Protein AF-A0A270NBK4-F1 (afdb_monomer_lite)

Sequence (32 aa):
IADWIAFYNQQRPHQALKMMTPDAAYAATLTA

Secondary structure (DSSP, 8-state):
-HHHHHHHHHH--BGGGTTB-HHHHHHHHH--

pLDDT: mean 93.53, std 7.97, range [63.06, 98.38]

Radius of gyration: 9.87 Å; chains: 1; bounding box: 23×12×25 Å

Foldseek 3Di:
DVVVVCCQQQPAQDVVLVRDHVVRSVVVVVVD

Structure (mmCIF, N/CA/C/O backbone):
data_AF-A0A270NBK4-F1
#
_entry.id   AF-A0A270NBK4-F1
#
loop_
_atom_site.group_PDB
_atom_site.id
_atom_site.type_symbol
_atom_site.label_atom_id
_atom_site.label_alt_id
_atom_site.label_comp_id
_atom_site.label_asym_id
_atom_site.label_entity_id
_atom_site.label_seq_id
_atom_site.pdbx_PDB_ins_code
_atom_site.Cartn_x
_atom_site.Cartn_y
_atom_site.Cartn_z
_atom_site.occupancy
_atom_site.B_iso_o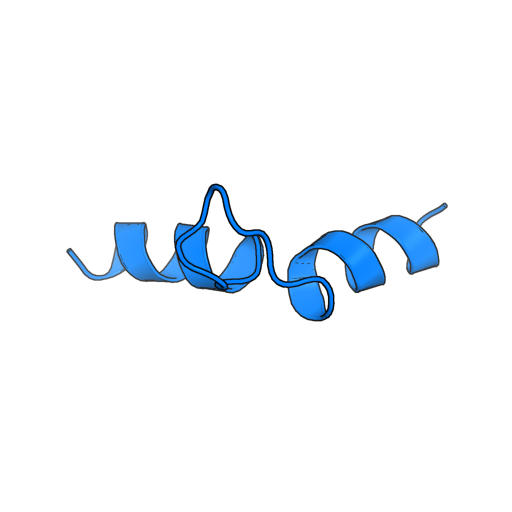r_equiv
_atom_site.auth_seq_id
_atom_site.auth_comp_id
_atom_site.auth_asym_id
_atom_site.auth_atom_id
_atom_site.pdbx_PDB_model_num
ATOM 1 N N . ILE A 1 1 ? 8.322 1.342 -15.912 1.00 73.12 1 ILE A N 1
ATOM 2 C CA . ILE A 1 1 ? 7.461 2.335 -15.209 1.00 73.12 1 ILE A CA 1
ATOM 3 C C . ILE A 1 1 ? 6.255 1.644 -14.576 1.00 73.12 1 ILE A C 1
ATOM 5 O O . ILE A 1 1 ? 6.088 1.792 -13.375 1.00 73.12 1 ILE A O 1
ATOM 9 N N . ALA A 1 2 ? 5.482 0.844 -15.325 1.00 77.06 2 ALA A N 1
ATOM 10 C CA . ALA A 1 2 ? 4.360 0.071 -14.771 1.00 77.06 2 ALA A CA 1
ATOM 11 C C . ALA A 1 2 ? 4.768 -0.839 -13.591 1.00 77.06 2 ALA A C 1
ATOM 13 O O . ALA A 1 2 ? 4.157 -0.755 -12.530 1.00 77.06 2 ALA A O 1
ATOM 14 N N . ASP A 1 3 ? 5.868 -1.590 -13.724 1.00 88.44 3 ASP A N 1
ATOM 15 C CA . ASP A 1 3 ? 6.368 -2.472 -12.652 1.00 88.44 3 ASP A CA 1
ATOM 16 C C . ASP A 1 3 ? 6.715 -1.715 -11.367 1.00 88.44 3 ASP A C 1
ATOM 18 O O . ASP A 1 3 ? 6.465 -2.192 -10.264 1.00 88.44 3 ASP A O 1
ATOM 22 N N . TRP A 1 4 ? 7.252 -0.500 -11.504 1.00 92.94 4 TRP A N 1
ATOM 23 C CA . TRP A 1 4 ? 7.594 0.341 -10.360 1.00 92.94 4 TRP A CA 1
ATOM 24 C C . TRP A 1 4 ? 6.348 0.862 -9.637 1.00 92.94 4 TRP A C 1
ATOM 26 O O . TRP A 1 4 ? 6.327 0.890 -8.409 1.00 92.94 4 TRP A O 1
ATOM 36 N N . ILE A 1 5 ? 5.302 1.240 -10.380 1.00 95.31 5 ILE A N 1
ATOM 37 C CA . ILE A 1 5 ? 4.042 1.723 -9.797 1.00 95.31 5 ILE A CA 1
ATOM 38 C C . ILE A 1 5 ? 3.336 0.590 -9.052 1.00 95.31 5 ILE A C 1
ATOM 40 O O . ILE A 1 5 ? 2.956 0.771 -7.897 1.00 95.31 5 ILE A O 1
ATOM 44 N N . ALA A 1 6 ? 3.211 -0.586 -9.677 1.00 95.94 6 ALA A N 1
ATOM 45 C CA . ALA A 1 6 ? 2.604 -1.752 -9.038 1.00 95.94 6 ALA A CA 1
ATOM 46 C C . ALA A 1 6 ? 3.358 -2.126 -7.755 1.00 95.94 6 ALA A C 1
ATOM 48 O O . ALA A 1 6 ? 2.764 -2.300 -6.693 1.00 95.94 6 ALA A O 1
ATOM 49 N N . PHE A 1 7 ? 4.687 -2.155 -7.827 1.00 95.50 7 PHE A N 1
ATOM 50 C CA . PHE A 1 7 ? 5.532 -2.430 -6.678 1.00 95.50 7 PHE A CA 1
ATOM 51 C C . PHE A 1 7 ? 5.389 -1.385 -5.554 1.00 95.50 7 PHE A C 1
ATOM 53 O O . PHE A 1 7 ? 5.304 -1.75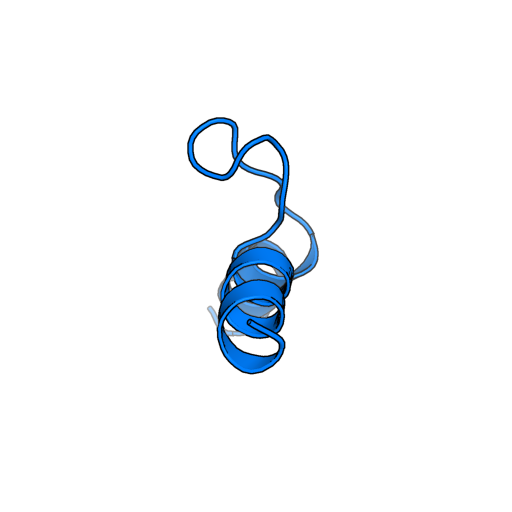6 -4.383 1.00 95.50 7 PHE A O 1
ATOM 60 N N . TYR A 1 8 ? 5.317 -0.092 -5.881 1.00 96.12 8 TYR A N 1
ATOM 61 C CA . TYR A 1 8 ? 5.097 0.976 -4.901 1.00 96.12 8 TYR A CA 1
ATOM 62 C C . TYR A 1 8 ? 3.738 0.838 -4.202 1.00 96.12 8 TYR A C 1
ATOM 64 O O . TYR A 1 8 ? 3.674 0.829 -2.975 1.00 96.12 8 TYR A O 1
ATOM 72 N N . ASN A 1 9 ? 2.667 0.650 -4.972 1.00 96.94 9 ASN A N 1
ATOM 73 C CA . ASN A 1 9 ? 1.306 0.583 -4.441 1.00 96.94 9 ASN A CA 1
ATOM 74 C C . ASN A 1 9 ? 1.048 -0.670 -3.592 1.00 96.94 9 ASN A C 1
ATOM 76 O O . ASN A 1 9 ? 0.281 -0.608 -2.630 1.00 96.94 9 ASN A O 1
ATOM 80 N N . GLN A 1 10 ? 1.703 -1.789 -3.920 1.00 96.94 10 GLN A N 1
ATOM 81 C CA . GLN A 1 10 ? 1.376 -3.097 -3.343 1.00 96.94 10 GLN A CA 1
ATOM 82 C C . GLN A 1 10 ? 2.413 -3.645 -2.368 1.00 96.94 10 GLN A C 1
ATOM 84 O O . GLN A 1 10 ? 2.059 -4.452 -1.515 1.00 96.94 10 GLN A O 1
ATOM 89 N N . GLN A 1 11 ? 3.685 -3.258 -2.483 1.00 96.69 11 GLN A N 1
ATOM 90 C CA . GLN A 1 11 ? 4.773 -3.916 -1.745 1.00 96.69 11 GLN A CA 1
ATOM 91 C C . GLN A 1 11 ? 5.597 -2.965 -0.881 1.00 96.69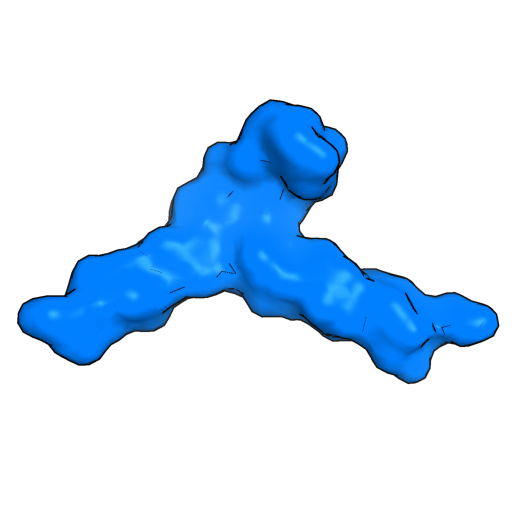 11 GLN A C 1
ATOM 93 O O . GLN A 1 11 ? 6.440 -3.417 -0.106 1.00 96.69 11 GLN A O 1
ATOM 98 N N . ARG A 1 12 ? 5.392 -1.648 -0.995 1.00 96.50 12 ARG A N 1
ATOM 99 C CA . ARG A 1 12 ? 6.149 -0.656 -0.228 1.00 96.50 12 ARG A CA 1
ATOM 100 C C . ARG A 1 12 ? 5.298 -0.096 0.91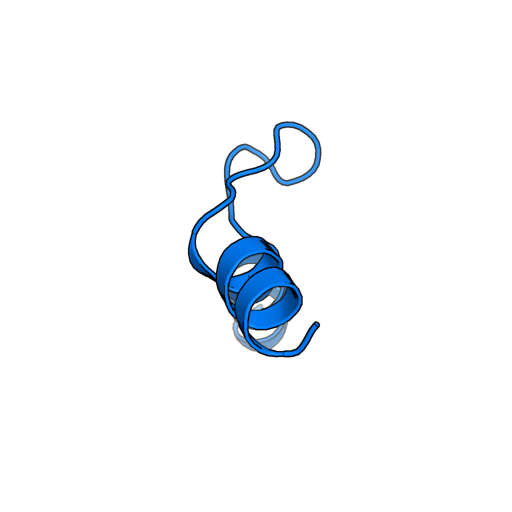2 1.00 96.50 12 ARG A C 1
ATOM 102 O O . ARG A 1 12 ? 4.518 0.824 0.691 1.00 96.50 12 ARG A O 1
ATOM 109 N N . PRO A 1 13 ? 5.445 -0.616 2.142 1.00 96.62 13 PRO A N 1
ATOM 110 C CA . PRO A 1 13 ? 4.816 -0.005 3.301 1.00 96.62 13 PRO A CA 1
ATOM 111 C C . PRO A 1 13 ? 5.444 1.360 3.600 1.00 96.62 13 PRO A C 1
ATOM 113 O O . PRO A 1 13 ? 6.654 1.563 3.445 1.00 96.62 13 PRO A O 1
ATOM 116 N N . HIS A 1 14 ? 4.619 2.305 4.045 1.00 97.12 14 HIS A N 1
ATOM 117 C CA . HIS A 1 14 ? 5.039 3.678 4.316 1.00 97.12 14 HIS A CA 1
ATOM 118 C C . HIS A 1 14 ? 4.736 4.083 5.754 1.00 97.12 14 HIS A C 1
ATOM 120 O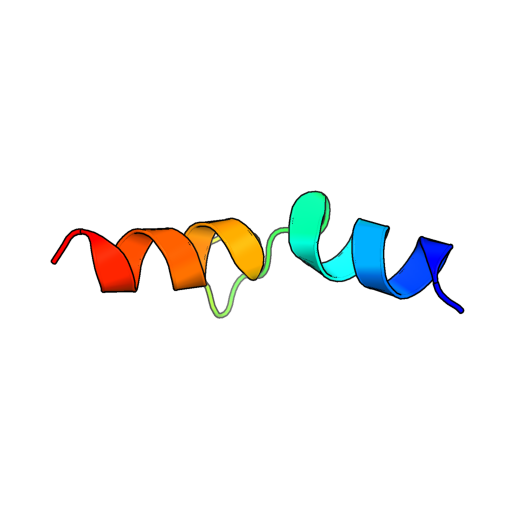 O . HIS A 1 14 ? 3.632 3.878 6.253 1.00 97.12 14 HIS A O 1
ATOM 126 N N . GLN A 1 15 ? 5.694 4.740 6.413 1.00 97.56 15 GLN A N 1
ATOM 127 C CA . GLN A 1 15 ? 5.517 5.238 7.782 1.00 97.56 15 GLN A CA 1
ATOM 128 C C . GLN A 1 15 ? 4.350 6.231 7.890 1.00 97.56 15 GLN A C 1
ATOM 130 O O . GLN A 1 15 ? 3.563 6.150 8.830 1.00 97.56 15 GLN A O 1
ATOM 135 N N . ALA A 1 16 ? 4.177 7.099 6.886 1.00 96.62 16 ALA A N 1
ATOM 136 C CA . ALA A 1 16 ? 3.055 8.038 6.808 1.00 96.62 16 ALA A CA 1
ATOM 137 C C . ALA A 1 16 ? 1.682 7.340 6.762 1.00 96.62 16 ALA A C 1
ATOM 139 O O . ALA A 1 16 ? 0.687 7.903 7.206 1.00 96.62 16 ALA A O 1
ATOM 140 N N . LEU A 1 17 ? 1.641 6.096 6.276 1.00 96.88 17 LEU A N 1
ATOM 141 C CA . LEU A 1 17 ? 0.444 5.259 6.214 1.00 96.88 17 LEU A CA 1
ATOM 142 C C . LEU A 1 17 ? 0.398 4.239 7.360 1.00 96.88 17 LEU A C 1
ATOM 144 O O . LEU A 1 17 ? -0.204 3.182 7.215 1.00 96.88 17 LEU A O 1
ATOM 148 N N . LYS A 1 18 ? 1.065 4.504 8.492 1.00 96.56 18 LYS A N 1
ATOM 149 C CA . LYS A 1 18 ? 1.146 3.567 9.631 1.00 96.56 18 LYS A CA 1
ATOM 150 C C . LYS A 1 18 ? 1.653 2.178 9.217 1.00 96.56 18 LYS A C 1
ATOM 152 O O . LYS A 1 18 ? 1.151 1.163 9.686 1.00 96.56 18 LYS A O 1
ATOM 157 N N . MET A 1 19 ? 2.648 2.144 8.331 1.00 97.50 19 MET A N 1
ATOM 158 C CA . MET A 1 19 ? 3.221 0.928 7.740 1.00 97.50 19 MET A CA 1
ATOM 159 C C . MET A 1 19 ? 2.285 0.154 6.798 1.00 97.50 19 MET A C 1
ATOM 161 O O . MET A 1 19 ? 2.597 -0.976 6.432 1.00 97.50 19 MET A O 1
ATOM 165 N N . MET A 1 20 ? 1.184 0.753 6.339 1.00 98.00 20 MET A N 1
ATOM 166 C CA . MET A 1 20 ? 0.388 0.213 5.234 1.00 98.00 20 MET A CA 1
ATOM 167 C C . MET A 1 20 ? 1.010 0.559 3.880 1.00 98.00 20 MET A C 1
ATOM 169 O O . MET A 1 20 ? 1.779 1.518 3.747 1.00 98.00 20 MET A O 1
ATOM 173 N N . THR A 1 21 ? 0.651 -0.223 2.867 1.00 98.38 21 THR A N 1
ATOM 174 C CA . THR A 1 21 ? 0.881 0.133 1.465 1.00 98.38 21 THR A CA 1
ATOM 175 C C . THR A 1 21 ? -0.208 1.101 0.988 1.00 98.38 21 THR A C 1
ATOM 177 O O . THR A 1 21 ? -1.283 1.149 1.598 1.00 98.38 21 THR A O 1
ATOM 180 N N . PRO A 1 22 ? 0.031 1.875 -0.086 1.00 98.25 22 PRO A N 1
ATOM 181 C CA . PRO A 1 22 ? -0.988 2.753 -0.660 1.00 98.25 22 PRO A CA 1
ATOM 182 C C . PRO A 1 22 ? -2.315 2.044 -0.965 1.00 98.25 22 PRO A C 1
ATOM 184 O O . PRO A 1 22 ? -3.367 2.552 -0.579 1.00 98.25 22 PRO A O 1
ATOM 187 N N . ASP A 1 23 ? -2.275 0.848 -1.564 1.00 97.69 23 ASP A N 1
ATOM 188 C CA . ASP A 1 23 ? -3.493 0.083 -1.872 1.00 97.69 23 ASP A CA 1
ATOM 189 C C . ASP A 1 23 ? -4.233 -0.348 -0.598 1.00 97.69 23 ASP A C 1
ATOM 191 O O . ASP A 1 23 ? -5.455 -0.230 -0.519 1.00 97.69 23 ASP A O 1
ATOM 195 N N . ALA A 1 24 ? -3.504 -0.798 0.429 1.00 97.81 24 ALA A N 1
ATOM 196 C CA . ALA A 1 24 ? -4.107 -1.192 1.701 1.00 97.81 24 ALA A CA 1
ATOM 197 C C . ALA A 1 24 ? -4.750 0.002 2.427 1.00 97.81 24 ALA A C 1
ATOM 199 O O . ALA A 1 24 ? -5.841 -0.127 2.982 1.00 97.81 24 ALA A O 1
ATOM 200 N N . ALA A 1 25 ? -4.106 1.172 2.391 1.00 97.44 25 ALA A N 1
ATOM 201 C CA . ALA A 1 25 ? -4.653 2.393 2.972 1.00 97.44 25 ALA A CA 1
ATOM 202 C C . ALA A 1 25 ? -5.918 2.856 2.235 1.00 97.44 25 ALA A C 1
ATOM 204 O O . ALA A 1 25 ? -6.895 3.223 2.882 1.00 97.44 25 ALA A O 1
ATOM 205 N N . TYR A 1 26 ? -5.933 2.795 0.899 1.00 96.75 26 TYR A N 1
ATOM 206 C CA . TYR A 1 26 ? -7.121 3.111 0.106 1.00 96.75 26 TYR A CA 1
ATOM 207 C C . TYR A 1 26 ? -8.268 2.137 0.398 1.00 96.75 26 TYR A C 1
ATOM 209 O O . TYR A 1 26 ? -9.376 2.576 0.701 1.00 96.75 26 TYR A O 1
ATOM 217 N N . ALA A 1 27 ? -8.001 0.829 0.408 1.00 96.94 27 ALA A N 1
ATOM 218 C CA . ALA A 1 27 ? -9.003 -0.183 0.739 1.00 96.94 27 ALA A CA 1
ATOM 219 C C . ALA A 1 27 ? -9.633 0.051 2.124 1.00 96.94 27 ALA A C 1
ATOM 221 O O . ALA A 1 27 ? -10.850 -0.041 2.259 1.00 96.94 27 ALA A O 1
ATOM 222 N N . ALA A 1 28 ? -8.835 0.440 3.125 1.00 95.31 28 ALA A N 1
ATOM 223 C CA . ALA A 1 28 ? -9.332 0.755 4.464 1.00 95.31 28 ALA A CA 1
ATOM 224 C C . ALA A 1 28 ? -10.325 1.935 4.486 1.00 95.31 28 ALA A C 1
ATOM 226 O O . ALA A 1 28 ? -11.216 1.957 5.333 1.00 95.31 28 ALA A O 1
ATOM 227 N N . THR A 1 29 ? -10.212 2.894 3.554 1.00 94.75 29 THR A N 1
ATOM 228 C CA . THR A 1 29 ? -11.180 4.004 3.429 1.00 94.75 29 THR A CA 1
ATOM 229 C C . THR A 1 29 ? -12.517 3.589 2.822 1.00 94.75 29 THR A C 1
ATOM 231 O O . THR A 1 29 ? -13.512 4.265 3.046 1.00 94.75 29 THR A O 1
ATOM 234 N N . LEU A 1 30 ? -12.558 2.487 2.069 1.00 94.50 30 LEU A N 1
ATOM 235 C CA . LEU A 1 30 ? -13.785 1.98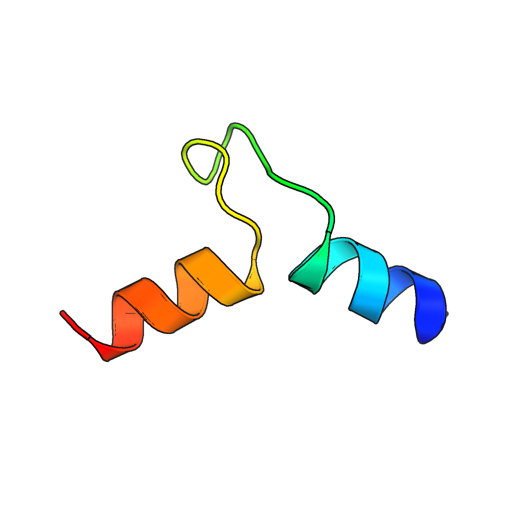3 1.442 1.00 94.50 30 LEU A CA 1
ATOM 236 C C . LEU A 1 30 ? -14.624 1.118 2.391 1.00 94.50 30 LEU A C 1
ATOM 238 O O . LEU A 1 30 ? -15.777 0.820 2.094 1.00 94.50 30 LEU A O 1
ATOM 242 N N . THR A 1 31 ? -14.032 0.680 3.502 1.00 83.56 31 THR A N 1
ATOM 243 C CA . THR A 1 31 ? -14.662 -0.188 4.506 1.00 83.56 31 THR A CA 1
ATOM 244 C C . THR A 1 31 ? -15.052 0.545 5.793 1.00 83.56 31 THR A C 1
ATOM 246 O O . THR A 1 31 ? -15.472 -0.109 6.746 1.00 83.56 31 THR A O 1
ATOM 249 N N . ALA A 1 32 ? -14.858 1.866 5.843 1.00 63.06 32 ALA A N 1
ATOM 250 C CA . ALA A 1 32 ? -15.182 2.736 6.975 1.00 63.06 32 ALA A CA 1
ATOM 251 C C . ALA A 1 32 ? -16.527 3.440 6.758 1.00 63.06 32 ALA A C 1
ATOM 253 O O . ALA A 1 32 ? -17.251 3.614 7.764 1.00 63.06 32 ALA A O 1
#

InterPro domains:
  IPR001584 Integrase, catalytic core [PF13683] (1-22)
  IPR012337 Ribonuclease H-like superfamily [SSF53098] (1-30)

Organism: Stenotrophomonas maltophilia (NCBI:txid40324)